Protein AF-A0A2T7QAQ4-F1 (afdb_monomer_lite)

pLDDT: mean 92.0, std 9.0, range [45.88, 98.69]

Foldseek 3Di:
DPLLLLLLCLLVVLLVLVVVLVVVVVVCVVVPDDPDDPPDPPDDDPVVVVVCCLRHVVSNVLSVCSVPDLDLVSLVVQLVSLVVVLVVLVVVLVVCVVPPVVPVVNNVSSVVSNVSSVSSNVSSVCSSVVPDDPD

Radius of gyration: 16.92 Å; chains: 1; bounding box: 52×21×43 Å

Sequence (135 aa):
MQSQLRVAILWFLLVFCYLIHGYYHLAELFFGVDIKVPDAKGAVPVSAHLFSVFIEILPLALGLLSLYKTAKWLQWVSFIFAILLGLLNLVHLGGTIAQEAGEIRQLVLLTFILVVNILLIKETNRQRKGIAVAG

Secondary structure (DSSP, 8-state):
-HHHHHHHHHHHHHHHHHHHHHHHHHHHGGGT---PPTT--S---HHHHHHHIIIIIHHHHHHHHHHH---HHHHHHHHHHHHHHHHHHHHHHHHHHHH-TT-HHHHHHHHHHHHHHHHHHHHHHHHHHTPPPP-

Structure (mmCIF, N/CA/C/O backbone):
data_AF-A0A2T7QAQ4-F1
#
_entry.id   AF-A0A2T7QAQ4-F1
#
loop_
_atom_site.group_PDB
_atom_site.id
_atom_site.type_symbol
_atom_site.label_atom_id
_atom_site.label_alt_id
_atom_site.label_comp_id
_atom_site.label_asym_id
_atom_site.label_entity_id
_atom_site.label_seq_id
_atom_site.pdbx_PDB_ins_code
_atom_site.Cartn_x
_atom_site.Cartn_y
_atom_site.Cartn_z
_atom_site.occupancy
_atom_site.B_iso_or_equiv
_atom_site.auth_seq_id
_atom_site.auth_comp_id
_atom_site.auth_asym_id
_atom_site.auth_atom_id
_atom_site.pdbx_PDB_model_num
ATOM 1 N N . MET A 1 1 ? -14.783 -10.033 16.282 1.00 50.25 1 MET A N 1
ATOM 2 C CA . MET A 1 1 ? -13.601 -10.799 15.819 1.00 50.25 1 MET A CA 1
ATOM 3 C C . MET A 1 1 ? -13.324 -10.676 14.312 1.00 50.25 1 MET A C 1
ATOM 5 O O . MET A 1 1 ? -12.169 -10.571 13.941 1.00 50.25 1 MET A O 1
ATOM 9 N N . GLN A 1 2 ? -14.337 -10.594 13.437 1.00 73.19 2 GLN A N 1
ATOM 10 C CA . GLN A 1 2 ? -14.155 -10.580 11.968 1.00 73.19 2 GLN A CA 1
ATOM 11 C C . GLN A 1 2 ? -13.412 -9.356 11.383 1.00 73.19 2 GLN A C 1
ATOM 13 O O . GLN A 1 2 ? -12.672 -9.495 10.418 1.00 73.19 2 GLN A O 1
ATOM 18 N N . SER A 1 3 ? -13.605 -8.148 11.922 1.00 81.69 3 SER A N 1
ATOM 19 C CA . SER A 1 3 ? -13.124 -6.927 11.249 1.00 81.69 3 SER A CA 1
ATOM 20 C C . SER A 1 3 ? -11.614 -6.678 11.391 1.00 81.69 3 SER A C 1
ATOM 22 O O . SER A 1 3 ? -10.975 -6.294 10.417 1.00 81.69 3 SER A O 1
ATOM 24 N N . GLN A 1 4 ? -11.029 -6.912 12.572 1.00 90.19 4 GLN A N 1
ATOM 25 C CA . GLN A 1 4 ? -9.586 -6.733 12.822 1.00 90.19 4 GLN A CA 1
ATOM 26 C C . GLN A 1 4 ? -8.754 -7.656 11.937 1.00 90.19 4 GLN A C 1
ATOM 28 O O . GLN A 1 4 ? -7.860 -7.199 11.236 1.00 90.19 4 GLN A O 1
ATOM 33 N N . LEU A 1 5 ? -9.132 -8.936 11.900 1.00 93.62 5 LEU A N 1
ATOM 34 C CA . LEU A 1 5 ? -8.486 -9.929 11.054 1.00 93.62 5 LEU A CA 1
ATOM 35 C C . LEU A 1 5 ? -8.568 -9.552 9.568 1.00 93.62 5 LEU A C 1
ATOM 37 O O . LEU A 1 5 ? -7.575 -9.676 8.863 1.00 93.62 5 LEU A O 1
ATOM 41 N N . ARG A 1 6 ? -9.710 -9.031 9.093 1.00 94.38 6 ARG A N 1
ATOM 42 C CA . ARG A 1 6 ? -9.838 -8.536 7.709 1.00 94.38 6 ARG A CA 1
ATOM 43 C C . ARG A 1 6 ? -8.870 -7.391 7.417 1.00 94.38 6 ARG A C 1
ATOM 45 O O . ARG A 1 6 ? -8.215 -7.427 6.385 1.00 94.38 6 ARG A O 1
ATOM 52 N N . VAL A 1 7 ? -8.748 -6.406 8.313 1.00 95.88 7 VAL A N 1
ATOM 53 C CA . VAL A 1 7 ? -7.775 -5.307 8.150 1.00 95.88 7 VAL A CA 1
ATOM 54 C C . VAL A 1 7 ? -6.345 -5.831 8.140 1.00 95.88 7 VAL A C 1
ATOM 56 O O . VAL A 1 7 ? -5.584 -5.458 7.255 1.00 95.88 7 VAL A O 1
ATOM 59 N N . ALA A 1 8 ? -6.000 -6.730 9.062 1.00 96.88 8 ALA A N 1
ATOM 60 C CA . ALA A 1 8 ? -4.678 -7.343 9.112 1.00 96.88 8 ALA A CA 1
ATOM 61 C C . ALA A 1 8 ? -4.342 -8.089 7.815 1.00 96.88 8 ALA A C 1
ATOM 63 O O . ALA A 1 8 ? -3.299 -7.842 7.219 1.00 96.88 8 ALA A O 1
ATOM 64 N N . ILE A 1 9 ? -5.254 -8.945 7.338 1.00 97.69 9 ILE A N 1
ATOM 65 C CA . ILE A 1 9 ? -5.084 -9.701 6.090 1.00 97.69 9 ILE A CA 1
ATOM 66 C C . ILE A 1 9 ? -4.908 -8.755 4.906 1.00 97.69 9 ILE A C 1
ATOM 68 O O . ILE A 1 9 ? -4.019 -8.975 4.094 1.00 97.69 9 ILE A O 1
ATOM 72 N N . LEU A 1 10 ? -5.719 -7.701 4.802 1.00 98.19 10 LEU A N 1
ATOM 73 C CA . LEU A 1 10 ? -5.619 -6.743 3.700 1.00 98.19 10 LEU A CA 1
ATOM 74 C C . LEU A 1 10 ? -4.293 -5.967 3.736 1.00 98.19 10 LEU A C 1
ATOM 76 O O . LEU A 1 10 ? -3.683 -5.771 2.687 1.00 98.19 10 LEU A O 1
ATOM 80 N N . TRP A 1 11 ? -3.808 -5.586 4.922 1.00 98.31 11 TRP A N 1
ATOM 81 C CA . TRP A 1 11 ? -2.482 -4.984 5.081 1.00 98.31 11 TRP A CA 1
ATOM 82 C C . TRP A 1 11 ? -1.358 -5.930 4.652 1.00 98.31 11 TRP A C 1
ATOM 84 O O . TRP A 1 11 ? -0.495 -5.543 3.867 1.00 98.31 11 TRP A O 1
ATOM 94 N N . PHE A 1 12 ? -1.381 -7.176 5.126 1.00 98.38 12 PHE A N 1
ATOM 95 C CA . PHE A 1 12 ? -0.370 -8.173 4.770 1.00 98.38 12 PHE A CA 1
ATOM 96 C C . PHE A 1 12 ? -0.418 -8.545 3.290 1.00 98.38 12 PHE A C 1
ATOM 98 O O . PHE A 1 12 ? 0.626 -8.714 2.666 1.00 98.38 12 PHE A O 1
ATOM 105 N N . LEU A 1 13 ? -1.616 -8.618 2.711 1.00 98.44 13 LEU A N 1
ATOM 106 C CA . LEU A 1 13 ? -1.799 -8.888 1.293 1.00 98.44 13 LEU A CA 1
ATOM 107 C C . LEU A 1 13 ? -1.225 -7.762 0.427 1.00 98.44 13 LEU A C 1
ATOM 109 O O . LEU A 1 13 ? -0.581 -8.068 -0.572 1.00 98.44 13 LEU A O 1
ATOM 113 N N . LEU A 1 14 ? -1.390 -6.488 0.810 1.00 98.25 14 LEU A N 1
ATOM 114 C CA . LEU A 1 14 ? -0.739 -5.375 0.103 1.00 98.25 14 LEU A CA 1
ATOM 115 C C . LEU A 1 14 ? 0.782 -5.528 0.096 1.00 98.25 14 LEU A C 1
ATOM 117 O O . LEU A 1 14 ? 1.388 -5.464 -0.968 1.00 98.25 14 LEU A O 1
ATOM 121 N N . VAL A 1 15 ? 1.384 -5.792 1.258 1.00 98.12 15 VAL A N 1
ATOM 122 C CA . VAL A 1 15 ? 2.840 -5.972 1.368 1.00 98.12 15 VAL A CA 1
ATOM 123 C C . VAL A 1 15 ? 3.307 -7.148 0.522 1.00 98.12 15 VAL A C 1
ATOM 125 O O . VAL A 1 15 ? 4.275 -7.028 -0.221 1.00 98.12 15 VAL A O 1
ATOM 128 N N . PHE A 1 16 ? 2.594 -8.270 0.577 1.00 98.25 16 PHE A N 1
ATOM 129 C CA . PHE A 1 16 ? 2.904 -9.424 -0.258 1.00 98.25 16 PHE A CA 1
ATOM 130 C C . PHE A 1 16 ? 2.849 -9.084 -1.755 1.00 98.25 16 PHE A C 1
ATOM 132 O O . PHE A 1 16 ? 3.745 -9.464 -2.506 1.00 98.25 16 PHE A O 1
ATOM 139 N N . CYS A 1 17 ? 1.854 -8.308 -2.192 1.00 98.12 17 CYS A N 1
ATOM 140 C CA . CYS A 1 17 ? 1.783 -7.841 -3.574 1.00 98.12 17 CYS A CA 1
ATOM 141 C C . CYS A 1 17 ? 2.939 -6.896 -3.934 1.00 98.12 17 CYS A C 1
ATOM 143 O O . CYS A 1 17 ? 3.453 -6.986 -5.045 1.00 98.12 17 CYS A O 1
ATOM 145 N N . TYR A 1 18 ? 3.388 -6.032 -3.018 1.00 97.06 18 TYR A N 1
ATOM 146 C CA . TYR A 1 18 ? 4.559 -5.175 -3.239 1.00 97.06 18 TYR A CA 1
ATOM 147 C C . TYR A 1 18 ? 5.852 -5.979 -3.396 1.00 97.06 18 TYR A C 1
ATOM 149 O O . TYR A 1 18 ? 6.652 -5.671 -4.276 1.00 97.06 18 TYR A O 1
ATOM 157 N N . LEU A 1 19 ? 6.017 -7.064 -2.635 1.00 96.06 19 LEU A N 1
ATOM 158 C CA . LEU A 1 19 ? 7.141 -7.986 -2.822 1.00 96.06 19 LEU A CA 1
ATOM 159 C C . LEU A 1 19 ? 7.105 -8.655 -4.203 1.00 96.06 19 LEU A C 1
ATOM 161 O O . LEU A 1 19 ? 8.134 -8.733 -4.871 1.00 96.06 19 LEU A O 1
ATOM 165 N N . ILE A 1 20 ? 5.927 -9.094 -4.666 1.00 97.25 20 ILE A N 1
ATOM 166 C CA . ILE A 1 20 ? 5.765 -9.639 -6.026 1.00 97.25 20 ILE A CA 1
ATOM 167 C C . ILE A 1 20 ? 6.065 -8.564 -7.081 1.00 97.25 20 ILE A C 1
ATOM 169 O O . ILE A 1 20 ? 6.725 -8.855 -8.076 1.00 97.25 20 ILE A O 1
ATOM 173 N N . HIS A 1 21 ? 5.617 -7.325 -6.865 1.00 95.44 21 HIS A N 1
ATOM 174 C CA . HIS A 1 21 ? 5.857 -6.222 -7.794 1.00 95.44 21 HIS A CA 1
ATOM 175 C C . HIS A 1 21 ? 7.354 -5.926 -7.938 1.00 95.44 21 HIS A C 1
ATOM 177 O O . HIS A 1 21 ? 7.856 -5.876 -9.058 1.00 95.44 21 HIS A O 1
ATOM 183 N N . GLY A 1 22 ? 8.082 -5.830 -6.820 1.00 92.81 22 GLY A N 1
ATOM 184 C CA . GLY A 1 22 ? 9.539 -5.688 -6.836 1.00 92.81 22 GLY A CA 1
ATOM 185 C C . GLY A 1 22 ? 10.239 -6.884 -7.489 1.00 92.81 22 GLY A C 1
ATOM 186 O O . GLY A 1 22 ? 11.196 -6.709 -8.241 1.00 92.81 22 GLY A O 1
ATOM 187 N N . TYR A 1 23 ? 9.726 -8.100 -7.274 1.00 94.44 23 TYR A N 1
ATOM 188 C CA . TYR A 1 23 ? 10.239 -9.299 -7.935 1.00 94.44 23 TYR A CA 1
ATOM 189 C C . TYR A 1 23 ? 10.086 -9.254 -9.463 1.00 94.44 23 TYR A C 1
ATOM 191 O O . TYR A 1 23 ? 10.984 -9.725 -10.154 1.00 94.44 23 TYR A O 1
ATOM 199 N N . TYR A 1 24 ? 9.008 -8.686 -10.013 1.00 92.94 24 TYR A N 1
ATOM 200 C CA . TYR A 1 24 ? 8.848 -8.583 -11.470 1.00 92.94 24 TYR A CA 1
ATOM 201 C C . TYR A 1 24 ? 9.962 -7.759 -12.117 1.00 92.94 24 TYR A C 1
ATOM 203 O O . TYR A 1 24 ? 10.573 -8.247 -13.065 1.00 92.94 24 TYR A O 1
ATOM 211 N N . HIS A 1 25 ? 10.306 -6.605 -11.545 1.00 88.19 25 HIS A N 1
ATOM 212 C CA . HIS A 1 25 ? 11.443 -5.812 -12.018 1.00 88.19 25 HIS A CA 1
ATOM 213 C C . HIS A 1 25 ? 12.784 -6.516 -11.787 1.00 88.19 25 HIS A C 1
ATOM 215 O O . HIS A 1 25 ? 13.672 -6.465 -12.631 1.00 88.19 25 HIS A O 1
ATOM 221 N N . LEU A 1 26 ? 12.944 -7.234 -10.669 1.00 90.94 26 LEU A N 1
ATOM 222 C CA . LEU A 1 26 ? 14.159 -8.020 -10.442 1.00 90.94 26 LEU A CA 1
ATOM 223 C C . LEU A 1 26 ? 14.307 -9.144 -11.479 1.00 90.94 26 LEU A C 1
ATOM 225 O O . LEU A 1 26 ? 15.418 -9.460 -11.895 1.00 90.94 26 LEU A O 1
ATOM 229 N N . ALA A 1 27 ? 13.199 -9.750 -11.909 1.00 89.81 27 ALA A N 1
ATOM 230 C CA . ALA A 1 27 ? 13.211 -10.836 -12.876 1.00 89.81 27 ALA A CA 1
ATOM 231 C C . ALA A 1 27 ? 13.685 -10.385 -14.269 1.00 89.81 27 ALA A C 1
ATOM 233 O O . ALA A 1 27 ? 14.258 -11.188 -15.002 1.00 89.81 27 ALA A O 1
ATOM 234 N N . GLU A 1 28 ? 13.496 -9.113 -14.623 1.00 89.38 28 GLU A N 1
ATOM 235 C CA . GLU A 1 28 ? 13.961 -8.528 -15.887 1.00 89.38 28 GLU A CA 1
ATOM 236 C C . GLU A 1 28 ? 15.496 -8.555 -16.022 1.00 89.38 28 GLU A C 1
ATOM 238 O O . GLU A 1 28 ? 16.010 -8.667 -17.138 1.00 89.38 28 GLU A O 1
ATOM 243 N N . LEU A 1 29 ? 16.238 -8.591 -14.903 1.00 90.19 29 LEU A N 1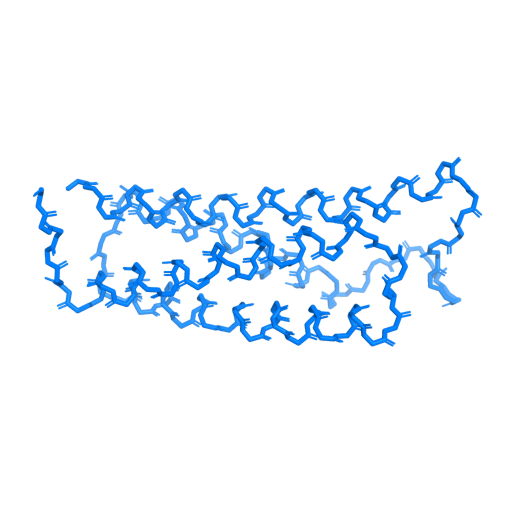
ATOM 244 C CA . LEU A 1 29 ? 17.697 -8.780 -14.902 1.00 90.19 29 LEU A CA 1
ATOM 245 C C . LEU A 1 29 ? 18.124 -10.071 -15.611 1.00 90.19 29 LEU A C 1
ATOM 247 O O . LEU A 1 29 ? 19.144 -10.096 -16.298 1.00 90.19 29 LEU A O 1
ATOM 251 N N . PHE A 1 30 ? 17.342 -11.149 -15.479 1.00 90.81 30 PHE A N 1
ATOM 252 C CA . PHE A 1 30 ? 17.639 -12.429 -16.134 1.00 90.81 30 PHE A CA 1
ATOM 253 C C . PHE A 1 30 ? 17.433 -12.384 -17.653 1.00 90.81 30 PHE A C 1
ATOM 255 O O . PHE A 1 30 ? 17.863 -13.297 -18.355 1.00 90.81 30 PHE A O 1
ATOM 262 N N . PHE A 1 31 ? 16.805 -11.322 -18.158 1.00 90.06 31 PHE A N 1
ATOM 263 C CA . PHE A 1 31 ? 16.582 -11.073 -19.579 1.00 90.06 31 PHE A CA 1
ATOM 264 C C . PHE A 1 31 ? 17.450 -9.923 -20.114 1.00 90.06 31 PHE A C 1
ATOM 266 O O . PHE A 1 31 ? 17.248 -9.477 -21.240 1.00 90.06 31 PHE A O 1
ATOM 273 N N . GLY A 1 32 ? 18.448 -9.477 -19.340 1.00 87.94 32 GLY A N 1
ATOM 274 C CA . GLY A 1 32 ? 19.460 -8.517 -19.784 1.00 87.94 32 GLY A CA 1
ATOM 275 C C . GLY A 1 32 ? 19.076 -7.044 -19.638 1.00 87.94 32 GLY A C 1
ATOM 276 O O . GLY A 1 32 ? 19.765 -6.195 -20.201 1.00 87.94 32 GLY A O 1
ATOM 277 N N . VAL A 1 33 ? 18.009 -6.723 -18.897 1.00 87.69 33 VAL A N 1
ATOM 278 C CA . VAL A 1 33 ? 17.650 -5.332 -18.579 1.00 87.69 33 VAL A CA 1
ATOM 279 C C . VAL A 1 33 ? 18.638 -4.763 -17.558 1.00 87.69 33 VAL A C 1
ATOM 281 O O . VAL A 1 33 ? 18.857 -5.360 -16.505 1.00 87.69 33 VAL A O 1
ATOM 284 N N . ASP A 1 34 ? 19.225 -3.601 -17.857 1.00 85.44 34 ASP A N 1
ATOM 285 C CA . ASP A 1 34 ? 20.020 -2.839 -16.890 1.00 85.44 34 ASP A CA 1
ATOM 286 C C . ASP A 1 34 ? 19.103 -1.920 -16.073 1.00 85.44 34 ASP A C 1
ATOM 288 O O . ASP A 1 34 ? 18.440 -1.037 -16.613 1.00 85.44 34 ASP A O 1
ATOM 292 N N . ILE A 1 35 ? 19.070 -2.141 -14.759 1.00 81.75 35 ILE A N 1
ATOM 293 C CA . ILE A 1 35 ? 18.227 -1.402 -13.806 1.00 81.75 35 ILE A CA 1
ATOM 294 C C . ILE A 1 35 ? 19.018 -0.349 -13.017 1.00 81.75 35 ILE A C 1
ATOM 296 O O . ILE A 1 35 ? 18.497 0.259 -12.077 1.00 81.75 35 ILE A O 1
ATOM 300 N N . LYS A 1 36 ? 20.305 -0.150 -13.335 1.00 85.44 36 LYS A N 1
ATOM 301 C CA . LYS A 1 36 ? 21.148 0.819 -12.638 1.00 85.44 36 LYS A CA 1
ATOM 302 C C . LYS A 1 36 ? 20.735 2.245 -13.012 1.00 85.44 36 LYS A C 1
ATOM 304 O O . LYS A 1 36 ? 20.743 2.635 -14.175 1.00 85.44 36 LYS A O 1
ATOM 309 N N . VAL A 1 37 ? 20.474 3.071 -11.997 1.00 83.44 37 VAL A N 1
ATOM 310 C CA . VAL A 1 37 ? 20.294 4.518 -12.192 1.00 83.44 37 VAL A CA 1
ATOM 311 C C . VAL A 1 37 ? 21.581 5.119 -12.782 1.00 83.44 37 VAL A C 1
ATOM 313 O O . VAL A 1 37 ? 22.671 4.794 -12.285 1.00 83.44 37 VAL A O 1
ATOM 316 N N . PRO A 1 38 ? 21.491 6.013 -13.789 1.00 84.19 38 PRO A N 1
ATOM 317 C CA . PRO A 1 38 ? 22.655 6.722 -14.311 1.00 84.19 38 PRO A CA 1
ATOM 318 C C . PRO A 1 38 ? 23.506 7.314 -13.178 1.00 84.19 38 PRO A C 1
ATOM 320 O O . PRO A 1 38 ? 22.981 7.829 -12.193 1.00 84.19 38 PRO A O 1
ATOM 323 N N . ASP A 1 39 ? 24.828 7.173 -13.285 1.00 84.81 39 ASP A N 1
ATOM 324 C CA . ASP A 1 39 ? 25.810 7.684 -12.315 1.00 84.81 39 ASP A CA 1
ATOM 325 C C . ASP A 1 39 ? 25.727 7.122 -10.880 1.00 84.81 39 ASP A C 1
ATOM 327 O O . ASP A 1 39 ? 26.367 7.650 -9.963 1.00 84.81 39 ASP A O 1
ATOM 331 N N . ALA A 1 40 ? 24.999 6.021 -10.650 1.00 85.75 40 ALA A N 1
ATOM 332 C CA . ALA A 1 40 ? 24.919 5.423 -9.319 1.00 85.75 40 ALA A CA 1
ATOM 333 C C . ALA A 1 40 ? 26.308 5.004 -8.787 1.00 85.75 40 ALA A C 1
ATOM 335 O O . ALA A 1 40 ? 27.014 4.190 -9.394 1.00 85.75 40 ALA A O 1
ATOM 336 N N . LYS A 1 41 ? 26.665 5.537 -7.606 1.00 86.56 41 LYS A N 1
ATOM 337 C CA . LYS A 1 41 ? 27.949 5.329 -6.900 1.00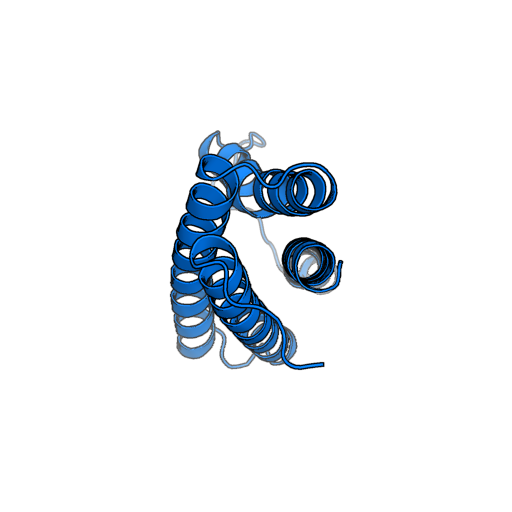 86.56 41 LYS A CA 1
ATOM 338 C C . LYS A 1 41 ? 27.940 4.153 -5.910 1.00 86.56 41 LYS A C 1
ATOM 340 O O . LYS A 1 41 ? 28.832 4.050 -5.077 1.00 86.56 41 LYS A O 1
ATOM 345 N N . GLY A 1 42 ? 26.916 3.298 -5.959 1.00 85.12 42 GLY A N 1
ATOM 346 C CA . GLY A 1 42 ? 26.768 2.147 -5.057 1.00 85.12 42 GLY A CA 1
ATOM 347 C C . GLY A 1 42 ? 26.186 2.462 -3.671 1.00 85.12 42 GLY A C 1
ATOM 348 O O . GLY A 1 42 ? 26.152 1.577 -2.823 1.00 85.12 42 GLY A O 1
ATOM 349 N N . ALA A 1 43 ? 25.708 3.688 -3.431 1.00 89.50 43 ALA A N 1
ATOM 350 C CA . ALA A 1 43 ? 25.010 4.063 -2.201 1.00 89.50 43 ALA A CA 1
ATOM 351 C C . ALA A 1 43 ? 23.505 4.217 -2.455 1.00 89.50 43 ALA A C 1
ATOM 353 O O . ALA A 1 43 ? 23.099 4.892 -3.403 1.00 89.50 43 ALA A O 1
ATOM 354 N N . VAL A 1 44 ? 22.683 3.616 -1.593 1.00 89.00 44 VAL A N 1
ATOM 355 C CA . VAL A 1 44 ? 21.225 3.774 -1.634 1.00 89.00 44 VAL A CA 1
ATOM 356 C C . VAL A 1 44 ? 20.865 5.136 -1.027 1.00 89.00 44 VAL A C 1
ATOM 358 O O . VAL A 1 44 ? 21.301 5.443 0.085 1.00 89.00 44 VAL A O 1
ATOM 361 N N . PRO A 1 45 ? 20.105 5.994 -1.730 1.00 90.88 45 PRO A N 1
ATOM 362 C CA . PRO A 1 45 ? 19.729 7.293 -1.193 1.00 90.88 45 PRO A CA 1
ATOM 363 C C . PRO A 1 45 ? 18.750 7.139 -0.023 1.00 90.88 45 PRO A C 1
ATOM 365 O O . PRO A 1 45 ? 17.909 6.239 -0.001 1.00 90.88 45 PRO A O 1
ATOM 368 N N . VAL A 1 46 ? 18.798 8.075 0.930 1.00 93.69 46 VAL A N 1
ATOM 369 C CA . VAL A 1 46 ? 17.900 8.094 2.103 1.00 93.69 46 VAL A CA 1
ATOM 370 C C . VAL A 1 46 ? 16.423 8.048 1.697 1.00 93.69 46 VAL A C 1
ATOM 372 O O . VAL A 1 46 ? 15.622 7.398 2.363 1.00 93.69 46 VAL A O 1
ATOM 375 N N . SER A 1 47 ? 16.059 8.679 0.578 1.00 92.75 47 SER A N 1
ATOM 376 C CA . SER A 1 47 ? 14.695 8.645 0.040 1.00 92.75 47 SER A CA 1
ATOM 377 C C . SER A 1 47 ? 14.206 7.227 -0.260 1.00 92.75 47 SER A C 1
ATOM 379 O O . SER A 1 47 ? 13.063 6.915 0.061 1.00 92.75 47 SER A O 1
ATOM 381 N N . ALA A 1 48 ? 15.058 6.354 -0.806 1.00 91.25 48 ALA A N 1
ATOM 382 C CA . ALA A 1 48 ? 14.702 4.966 -1.092 1.00 91.25 48 ALA A CA 1
ATOM 383 C C . ALA A 1 48 ? 14.488 4.166 0.203 1.00 91.25 48 ALA A C 1
ATOM 385 O O . ALA A 1 48 ? 13.511 3.431 0.314 1.00 91.25 48 ALA A O 1
ATOM 386 N N . HIS A 1 49 ? 15.328 4.380 1.222 1.00 94.12 49 HIS A N 1
ATOM 387 C CA . HIS A 1 49 ? 15.130 3.763 2.538 1.00 94.12 49 HIS A CA 1
ATOM 388 C C . HIS A 1 49 ? 13.804 4.180 3.181 1.00 94.12 49 HIS A C 1
ATOM 390 O O . HIS A 1 49 ? 13.056 3.334 3.670 1.00 94.12 49 HIS A O 1
ATOM 396 N N . LEU A 1 50 ? 13.494 5.479 3.165 1.00 96.00 50 LEU A N 1
ATOM 397 C CA . LEU A 1 50 ? 12.233 5.988 3.704 1.00 96.00 50 LEU A CA 1
ATOM 398 C C . LEU A 1 50 ? 11.037 5.435 2.928 1.00 96.00 50 LEU A C 1
ATOM 400 O O . LEU A 1 50 ? 10.040 5.056 3.539 1.00 96.00 50 LEU A O 1
ATOM 404 N N . PHE A 1 51 ? 11.149 5.333 1.604 1.00 93.12 51 PHE A N 1
ATOM 405 C CA . PHE A 1 51 ? 10.109 4.744 0.772 1.00 93.12 51 PHE A CA 1
ATOM 406 C C . PHE A 1 51 ? 9.814 3.292 1.179 1.00 93.12 51 PHE A C 1
ATOM 408 O O . PHE A 1 51 ? 8.661 2.985 1.473 1.00 93.12 51 PHE A O 1
ATOM 415 N N . SER A 1 52 ? 10.826 2.429 1.336 1.00 92.94 52 SER A N 1
ATOM 416 C CA . SER A 1 52 ? 10.616 1.053 1.821 1.00 92.94 52 SER A CA 1
ATOM 417 C C . SER A 1 52 ? 9.970 1.010 3.209 1.00 92.94 52 SER A C 1
ATOM 419 O O . SER A 1 52 ? 9.067 0.213 3.457 1.00 92.94 52 SER A O 1
ATOM 421 N N . VAL A 1 53 ? 10.360 1.907 4.121 1.00 96.38 53 VAL A N 1
ATOM 422 C CA . VAL A 1 53 ? 9.732 1.986 5.451 1.00 96.38 53 VAL A CA 1
ATOM 423 C C . VAL A 1 53 ? 8.234 2.285 5.341 1.00 96.38 53 VAL A C 1
ATOM 425 O O . VAL A 1 53 ? 7.431 1.628 6.005 1.00 96.38 53 VAL A O 1
ATOM 428 N N . PHE A 1 54 ? 7.839 3.250 4.509 1.00 96.12 54 PHE A N 1
ATOM 429 C CA . PHE A 1 54 ? 6.434 3.634 4.369 1.00 96.12 54 PHE A CA 1
ATOM 430 C C . PHE A 1 54 ? 5.608 2.630 3.562 1.00 96.12 54 PHE A C 1
ATOM 432 O O . PHE A 1 54 ? 4.437 2.437 3.878 1.00 96.12 54 PHE A O 1
ATOM 439 N N . ILE A 1 55 ? 6.179 1.987 2.547 1.00 95.00 55 ILE A N 1
ATOM 440 C CA . ILE A 1 55 ? 5.433 1.086 1.657 1.00 95.00 55 ILE A CA 1
ATOM 441 C C . ILE A 1 55 ? 5.397 -0.355 2.174 1.00 95.00 55 ILE A C 1
ATOM 443 O O . ILE A 1 55 ? 4.418 -1.062 1.945 1.00 95.00 55 ILE A O 1
ATOM 447 N N . GLU A 1 56 ? 6.412 -0.793 2.916 1.00 93.62 56 GLU A N 1
ATOM 448 C CA . GLU A 1 56 ? 6.526 -2.188 3.354 1.00 93.62 56 GLU A CA 1
ATOM 449 C C . GLU A 1 56 ? 6.366 -2.308 4.872 1.00 93.62 56 GLU A C 1
ATOM 451 O O . GLU A 1 56 ? 5.431 -2.943 5.368 1.00 93.62 56 GLU A O 1
ATOM 456 N N . ILE A 1 57 ? 7.249 -1.657 5.632 1.00 96.12 57 ILE A N 1
ATOM 457 C CA . ILE A 1 57 ? 7.353 -1.871 7.083 1.00 96.12 57 ILE A CA 1
ATOM 458 C C . ILE A 1 57 ? 6.138 -1.302 7.820 1.00 96.12 57 ILE A C 1
ATOM 460 O O . ILE A 1 57 ? 5.586 -1.956 8.708 1.00 96.12 57 ILE A O 1
ATOM 464 N N . LEU A 1 58 ? 5.693 -0.095 7.469 1.00 97.19 58 LEU A N 1
ATOM 465 C CA . LEU A 1 58 ? 4.559 0.537 8.137 1.00 97.19 58 LEU A CA 1
ATOM 466 C C . LEU A 1 58 ? 3.239 -0.225 7.891 1.00 97.19 58 LEU A C 1
ATOM 468 O O . LEU A 1 58 ? 2.544 -0.498 8.870 1.00 97.19 58 LEU A O 1
ATOM 472 N N . PRO A 1 59 ? 2.896 -0.658 6.663 1.00 97.81 59 PRO A N 1
ATOM 473 C CA . PRO A 1 59 ? 1.783 -1.575 6.413 1.00 97.81 59 PRO A CA 1
ATOM 474 C C . PRO A 1 59 ? 1.850 -2.876 7.213 1.00 97.81 59 PRO A C 1
ATOM 476 O O . PRO A 1 59 ? 0.842 -3.265 7.805 1.00 97.81 59 PRO A O 1
ATOM 479 N N . LEU A 1 60 ? 3.025 -3.514 7.313 1.00 97.56 60 LEU A N 1
ATOM 480 C CA . LEU A 1 60 ? 3.208 -4.690 8.175 1.00 97.56 60 LEU A CA 1
ATOM 481 C C . LEU A 1 60 ? 2.900 -4.364 9.640 1.00 97.56 60 LEU A C 1
ATOM 483 O O . LEU A 1 60 ? 2.157 -5.095 10.298 1.00 97.56 60 LEU A O 1
ATOM 487 N N . ALA A 1 61 ? 3.427 -3.249 10.148 1.00 97.31 61 ALA A N 1
ATOM 488 C CA . ALA A 1 61 ? 3.194 -2.815 11.519 1.00 97.31 61 ALA A CA 1
ATOM 489 C C . ALA A 1 61 ? 1.710 -2.512 11.778 1.00 97.31 61 ALA A C 1
ATOM 491 O O . ALA A 1 61 ? 1.176 -2.923 12.806 1.00 97.31 61 ALA A O 1
ATOM 492 N N . LEU A 1 62 ? 1.019 -1.845 10.849 1.00 96.81 62 LEU A N 1
ATOM 493 C CA . LEU A 1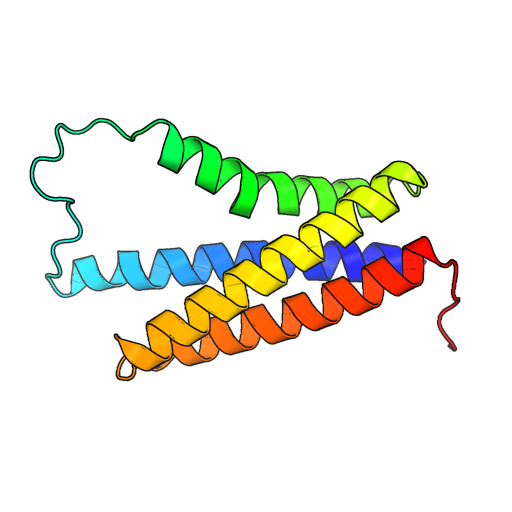 62 ? -0.415 -1.561 10.954 1.00 96.81 62 LEU A CA 1
ATOM 494 C C . LEU A 1 62 ? -1.251 -2.843 10.915 1.00 96.81 62 LEU A C 1
ATOM 496 O O . LEU A 1 62 ? -2.164 -2.995 11.729 1.00 96.81 62 LEU A O 1
ATOM 500 N N . GLY A 1 63 ? -0.908 -3.783 10.031 1.00 96.19 63 GLY A N 1
ATOM 501 C CA . GLY A 1 63 ? -1.532 -5.101 9.973 1.00 96.19 63 GLY A CA 1
ATOM 502 C C . GLY A 1 63 ? -1.384 -5.854 11.292 1.00 96.19 63 GLY A C 1
ATOM 503 O O . GLY A 1 63 ? -2.384 -6.263 11.883 1.00 96.19 63 GLY A O 1
ATOM 504 N N . LEU A 1 64 ? -0.161 -5.941 11.819 1.00 96.06 64 LEU A N 1
ATOM 505 C CA . LEU A 1 64 ? 0.119 -6.604 13.091 1.00 96.06 64 LEU A CA 1
ATOM 506 C C . LEU A 1 64 ? -0.593 -5.914 14.259 1.00 96.06 64 LEU A C 1
ATOM 508 O O . LEU A 1 64 ? -1.309 -6.562 15.018 1.00 96.06 64 LEU A O 1
ATOM 512 N N . LEU A 1 65 ? -0.457 -4.593 14.394 1.00 94.81 65 LEU A N 1
ATOM 513 C CA . LEU A 1 65 ? -1.080 -3.835 15.479 1.00 94.81 65 LEU A CA 1
ATOM 514 C C . LEU A 1 65 ? -2.607 -3.946 15.455 1.00 94.81 65 LEU A C 1
ATOM 516 O O . LEU A 1 65 ? -3.216 -3.972 16.525 1.00 94.81 65 LEU A O 1
ATOM 520 N N . SER A 1 66 ? -3.221 -4.066 14.273 1.00 92.62 66 SER A N 1
ATOM 521 C CA . SER A 1 66 ? -4.671 -4.240 14.146 1.00 92.62 66 SER A CA 1
ATOM 522 C C . SER A 1 66 ? -5.195 -5.546 14.761 1.00 92.62 66 SER A C 1
ATOM 524 O O . SER A 1 66 ? -6.362 -5.591 15.148 1.00 92.62 66 SER A O 1
ATOM 526 N N . LEU A 1 67 ? -4.344 -6.571 14.917 1.00 9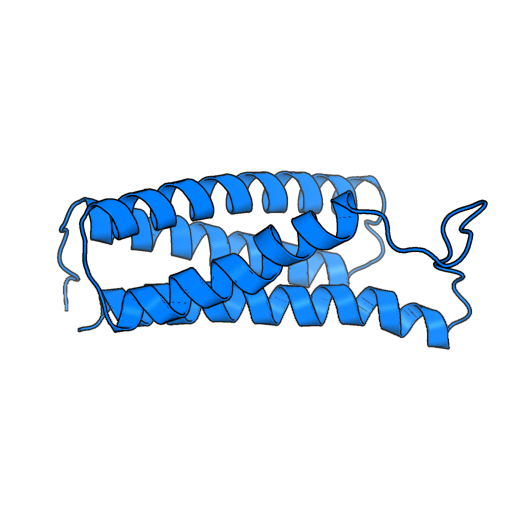2.38 67 LEU A N 1
ATOM 527 C CA . LEU A 1 67 ? -4.686 -7.833 15.589 1.00 92.38 67 LEU A CA 1
ATOM 528 C C . LEU A 1 67 ? -4.703 -7.715 17.118 1.00 92.38 67 LEU A C 1
ATOM 530 O O . LEU A 1 67 ? -5.419 -8.462 17.779 1.00 92.38 67 LEU A O 1
ATOM 534 N N . TYR A 1 68 ? -3.918 -6.796 17.685 1.00 87.88 68 TYR A N 1
ATOM 535 C CA . TYR A 1 68 ? -3.705 -6.709 19.135 1.00 87.88 68 TYR A CA 1
ATOM 536 C C . TYR A 1 68 ? -4.345 -5.481 19.781 1.00 87.88 68 TYR A C 1
ATOM 538 O O . TYR A 1 68 ? -4.612 -5.485 20.982 1.00 87.88 68 TYR A O 1
ATOM 546 N N . LYS A 1 69 ? -4.559 -4.397 19.027 1.00 81.19 69 LYS A N 1
ATOM 547 C CA . LYS A 1 69 ? -5.020 -3.115 19.571 1.00 81.19 69 LYS A CA 1
ATOM 548 C C . LYS A 1 69 ? -6.137 -2.523 18.721 1.00 81.19 69 LYS A C 1
ATOM 550 O O . LYS A 1 69 ? -6.018 -2.376 17.512 1.00 81.19 69 LYS A O 1
ATOM 555 N N . THR A 1 70 ? -7.194 -2.057 19.383 1.00 78.12 70 THR A N 1
ATOM 556 C CA . THR A 1 70 ? -8.289 -1.281 18.768 1.00 78.12 70 THR A CA 1
ATOM 557 C C . THR A 1 70 ? -8.349 0.148 19.286 1.00 78.12 70 THR A C 1
ATOM 559 O O . THR A 1 70 ? -9.427 0.702 19.506 1.00 78.12 70 THR A O 1
ATOM 562 N N . ALA A 1 71 ? -7.189 0.758 19.525 1.00 88.00 71 ALA A N 1
ATOM 563 C CA . ALA A 1 71 ? -7.140 2.146 19.956 1.00 88.00 71 ALA A CA 1
ATOM 564 C C . ALA A 1 71 ? -7.697 3.065 18.855 1.00 88.00 71 ALA A C 1
ATOM 566 O O . ALA A 1 71 ? -7.383 2.897 17.675 1.00 88.00 71 ALA A O 1
ATOM 567 N N . LYS A 1 72 ? -8.507 4.061 19.233 1.00 89.69 72 LYS A N 1
ATOM 568 C CA . LYS A 1 72 ? -9.137 4.988 18.276 1.00 89.69 72 LYS A CA 1
ATOM 569 C C . LYS A 1 72 ? -8.119 5.713 17.395 1.00 89.69 72 LYS A C 1
ATOM 571 O O . LYS A 1 72 ? -8.355 5.856 16.199 1.00 89.69 72 LYS A O 1
ATOM 576 N N . TRP A 1 73 ? -6.978 6.117 17.957 1.00 91.81 73 TRP A N 1
ATOM 577 C CA . TRP A 1 73 ? -5.907 6.758 17.190 1.00 91.81 73 TRP A CA 1
ATOM 578 C C . TRP A 1 73 ? -5.331 5.819 16.116 1.00 91.81 73 TRP A C 1
ATOM 580 O O . TRP A 1 73 ? -5.134 6.246 14.985 1.00 91.81 73 TRP A O 1
ATOM 590 N N . LEU A 1 74 ? -5.156 4.527 16.422 1.00 92.50 74 LEU A N 1
ATOM 591 C CA . LEU A 1 74 ? -4.646 3.530 15.476 1.00 92.50 74 LEU A CA 1
ATOM 592 C C . LEU A 1 74 ? -5.628 3.293 14.320 1.00 92.50 74 LEU A C 1
ATOM 594 O O . LEU A 1 74 ? -5.210 3.171 13.173 1.00 92.50 74 LEU A O 1
ATOM 598 N N . GLN A 1 75 ? -6.936 3.287 14.600 1.00 94.00 75 GLN A N 1
ATOM 599 C CA . GLN A 1 75 ? -7.971 3.184 13.562 1.00 94.00 75 GLN A CA 1
ATOM 600 C C . GLN A 1 75 ? -7.923 4.372 12.592 1.00 94.00 75 GLN A C 1
ATOM 602 O O . GLN A 1 75 ? -8.059 4.189 11.383 1.00 94.00 75 GLN A O 1
ATOM 607 N N . TRP A 1 76 ? -7.708 5.585 13.109 1.00 96.00 76 TRP A N 1
ATOM 608 C CA . TRP A 1 76 ? -7.552 6.783 12.285 1.00 96.00 76 TRP A CA 1
ATOM 609 C C . TRP A 1 76 ? -6.267 6.765 11.465 1.00 96.00 76 TRP A C 1
ATOM 611 O O . TRP A 1 76 ? -6.335 6.995 10.260 1.00 96.00 76 TRP A O 1
ATOM 621 N N . VAL A 1 77 ? -5.129 6.437 12.085 1.00 96.31 77 VAL A N 1
ATOM 622 C CA . VAL A 1 77 ? -3.844 6.300 11.383 1.00 96.31 77 VAL A CA 1
ATOM 623 C C . VAL A 1 77 ? -3.961 5.271 10.262 1.00 96.31 77 VAL A C 1
ATOM 625 O O . VAL A 1 77 ? -3.637 5.581 9.120 1.00 96.31 77 VAL A O 1
ATOM 628 N N . SER A 1 78 ? -4.506 4.086 10.548 1.00 96.94 78 SER A N 1
ATOM 629 C CA . SER A 1 78 ? -4.696 3.039 9.541 1.00 96.94 78 SER A CA 1
ATOM 630 C C . SER A 1 78 ? -5.608 3.488 8.397 1.00 96.94 78 SER A C 1
ATOM 632 O O . SER A 1 78 ? -5.333 3.161 7.249 1.00 96.94 78 SER A O 1
ATOM 634 N N . PHE A 1 79 ? -6.687 4.218 8.684 1.00 97.75 79 PHE A N 1
ATOM 635 C CA . PHE A 1 79 ? -7.605 4.704 7.652 1.00 97.75 79 PHE A CA 1
ATOM 636 C C . PHE A 1 79 ? -6.968 5.776 6.760 1.00 97.75 79 PHE A C 1
ATOM 638 O O . PHE A 1 79 ? -7.063 5.693 5.538 1.00 97.75 79 PHE A O 1
ATOM 645 N N . ILE A 1 80 ? -6.293 6.760 7.361 1.00 98.25 80 ILE A N 1
ATOM 646 C CA . ILE A 1 80 ? -5.593 7.819 6.622 1.00 98.25 80 ILE A CA 1
ATOM 647 C C . ILE A 1 80 ? -4.499 7.200 5.752 1.00 98.25 80 ILE A C 1
ATOM 649 O O . ILE A 1 80 ? -4.407 7.512 4.567 1.00 98.25 80 ILE A O 1
ATOM 653 N N . PHE A 1 81 ? -3.714 6.279 6.311 1.00 98.38 81 PHE A N 1
ATOM 654 C CA . PHE A 1 81 ? -2.626 5.646 5.578 1.00 98.38 81 PHE A CA 1
ATOM 655 C C . PHE A 1 81 ? -3.128 4.764 4.428 1.00 98.38 81 PHE A C 1
ATOM 657 O O . PHE A 1 81 ? -2.553 4.793 3.343 1.00 98.38 81 PHE A O 1
ATOM 664 N N . ALA A 1 82 ? -4.246 4.054 4.617 1.00 98.44 82 ALA A N 1
ATOM 665 C CA . ALA A 1 82 ? -4.893 3.313 3.537 1.00 98.44 82 ALA A CA 1
ATOM 666 C C . ALA A 1 82 ? -5.306 4.240 2.379 1.00 98.44 82 ALA A C 1
ATOM 668 O O . ALA A 1 82 ? -5.043 3.908 1.229 1.00 98.44 82 ALA A O 1
ATOM 669 N N . ILE A 1 83 ? -5.872 5.422 2.666 1.00 98.62 83 ILE A N 1
ATOM 670 C CA . ILE A 1 83 ? -6.217 6.415 1.631 1.00 98.62 83 ILE A CA 1
ATOM 671 C C . ILE A 1 83 ? -4.971 6.901 0.889 1.00 98.62 83 ILE A C 1
ATOM 673 O O . ILE A 1 83 ? -4.975 6.927 -0.339 1.00 98.62 83 ILE A O 1
ATOM 677 N N . LEU A 1 84 ? -3.913 7.279 1.613 1.00 98.38 84 LEU A N 1
ATOM 678 C CA . LEU A 1 84 ? -2.677 7.775 1.000 1.00 98.38 84 LEU A CA 1
ATOM 679 C C . LEU A 1 84 ? -2.056 6.728 0.067 1.00 98.38 84 LEU A C 1
ATOM 681 O O . LEU A 1 84 ? -1.704 7.051 -1.066 1.00 98.38 84 LEU A O 1
ATOM 685 N N . LEU A 1 85 ? -1.998 5.465 0.501 1.00 98.06 85 LEU A N 1
ATOM 686 C CA . LEU A 1 85 ? -1.552 4.365 -0.353 1.00 98.06 85 LEU A CA 1
ATOM 687 C C . LEU A 1 85 ? -2.499 4.114 -1.528 1.00 98.06 85 LEU A C 1
ATOM 689 O O . LEU A 1 85 ? -2.035 3.802 -2.617 1.00 98.06 85 LEU A O 1
ATOM 693 N N . GLY A 1 86 ? -3.811 4.258 -1.340 1.00 98.56 86 GLY A N 1
ATOM 694 C CA . GLY A 1 86 ? -4.783 4.129 -2.424 1.00 98.56 86 GLY A CA 1
ATOM 695 C C . GLY A 1 86 ? -4.560 5.159 -3.526 1.00 98.56 86 GLY A C 1
ATOM 696 O O . GLY A 1 86 ? -4.560 4.804 -4.702 1.00 98.56 86 GLY A O 1
ATOM 697 N N . LEU A 1 87 ? -4.298 6.414 -3.150 1.00 98.56 87 LEU A N 1
ATOM 698 C CA . LEU A 1 87 ? -3.948 7.478 -4.092 1.00 98.56 87 LEU A CA 1
ATOM 699 C C . LEU A 1 87 ? -2.617 7.193 -4.796 1.00 98.56 87 LEU A C 1
ATOM 701 O O . LEU A 1 87 ? -2.545 7.323 -6.015 1.00 98.56 87 LEU A O 1
ATOM 705 N N . LEU A 1 88 ? -1.593 6.755 -4.056 1.00 97.75 88 LEU A N 1
ATOM 706 C CA . LEU A 1 88 ? -0.301 6.378 -4.634 1.00 97.75 88 LEU A CA 1
ATOM 707 C C . LEU A 1 88 ? -0.447 5.237 -5.651 1.00 97.75 88 LEU A C 1
ATOM 709 O O . LEU A 1 88 ? 0.033 5.356 -6.772 1.00 97.75 88 LEU A O 1
ATOM 713 N N . ASN A 1 89 ? -1.150 4.162 -5.286 1.00 98.19 89 ASN A N 1
ATOM 714 C CA . ASN A 1 89 ? -1.381 3.012 -6.160 1.00 98.19 89 ASN A CA 1
ATOM 715 C C . ASN A 1 89 ? -2.197 3.396 -7.406 1.00 98.19 89 ASN A C 1
ATOM 717 O O . ASN A 1 89 ? -1.936 2.875 -8.487 1.00 98.19 89 ASN A O 1
ATOM 721 N N . LEU A 1 90 ? -3.169 4.308 -7.274 1.00 98.44 90 LEU A N 1
ATOM 722 C CA . LEU A 1 90 ? -3.954 4.810 -8.403 1.00 98.44 90 LEU A CA 1
ATOM 723 C C . LEU A 1 90 ? -3.085 5.603 -9.386 1.00 98.44 90 LEU A C 1
ATOM 725 O O . LEU A 1 90 ? -3.170 5.383 -10.592 1.00 98.44 90 LEU A O 1
ATOM 729 N N . VAL A 1 91 ? -2.248 6.509 -8.872 1.00 98.25 91 VAL A N 1
ATOM 730 C CA . VAL A 1 91 ? -1.307 7.284 -9.693 1.00 98.25 91 VAL A CA 1
ATOM 731 C C . VAL A 1 91 ? -0.299 6.358 -10.371 1.00 98.25 91 VAL A C 1
ATOM 733 O O . VAL A 1 91 ? -0.069 6.501 -11.568 1.00 98.25 91 VAL A O 1
ATOM 736 N N . HIS A 1 92 ? 0.247 5.384 -9.637 1.00 96.31 92 HIS A N 1
ATOM 737 C CA . HIS A 1 92 ? 1.206 4.414 -10.169 1.00 96.31 92 HIS A CA 1
ATOM 738 C C . HIS A 1 92 ? 0.602 3.573 -11.296 1.00 96.31 92 HIS A C 1
ATOM 740 O O . HIS A 1 92 ? 1.147 3.545 -12.392 1.00 96.31 92 HIS A O 1
ATOM 746 N N . LEU A 1 93 ? -0.587 2.996 -11.085 1.00 97.06 93 LEU A N 1
ATOM 747 C CA . LEU A 1 93 ? -1.300 2.256 -12.130 1.00 97.06 93 LEU A CA 1
ATOM 748 C C . LEU A 1 93 ? -1.576 3.129 -13.365 1.00 97.06 93 LEU A C 1
ATOM 750 O O . LEU A 1 93 ? -1.399 2.668 -14.489 1.00 97.06 93 LEU A O 1
ATOM 754 N N . GLY A 1 94 ? -1.989 4.386 -13.171 1.00 97.12 94 GLY A N 1
ATOM 755 C CA . GLY A 1 94 ? -2.187 5.331 -14.273 1.00 97.12 94 GLY A CA 1
ATOM 756 C C . GLY A 1 94 ? -0.901 5.600 -15.061 1.00 97.12 94 GLY A C 1
ATOM 757 O O . GLY A 1 94 ? -0.933 5.632 -16.290 1.00 97.12 94 GLY A O 1
ATOM 758 N N . GLY A 1 95 ? 0.231 5.732 -14.364 1.00 96.69 95 GLY A N 1
ATOM 759 C CA . GLY A 1 95 ? 1.559 5.850 -14.966 1.00 96.69 95 GLY A CA 1
ATOM 760 C C . GLY A 1 95 ? 1.943 4.613 -15.778 1.00 96.69 95 GLY A C 1
ATOM 761 O O . GLY A 1 95 ? 2.272 4.744 -16.955 1.00 96.69 95 GLY A O 1
ATOM 762 N N . THR A 1 96 ? 1.805 3.414 -15.203 1.00 94.75 96 THR A N 1
ATOM 763 C CA . THR A 1 96 ? 2.098 2.144 -15.889 1.00 94.75 96 THR A CA 1
ATOM 764 C C . THR A 1 96 ? 1.207 1.944 -17.114 1.00 94.75 96 THR A C 1
ATOM 766 O O . THR A 1 96 ? 1.693 1.541 -18.164 1.00 94.75 96 THR A O 1
ATOM 769 N N . ILE A 1 97 ? -0.084 2.289 -17.050 1.00 96.06 97 ILE A N 1
ATOM 770 C CA . ILE A 1 97 ? -0.968 2.243 -18.229 1.00 96.06 97 ILE A CA 1
ATOM 771 C C . ILE A 1 97 ? -0.484 3.207 -19.322 1.00 96.06 97 ILE A C 1
ATOM 773 O O . ILE A 1 97 ? -0.562 2.880 -20.503 1.00 96.06 97 ILE A O 1
ATOM 777 N N . ALA A 1 98 ? 0.004 4.392 -18.953 1.00 96.12 98 ALA A N 1
ATOM 778 C CA . ALA A 1 98 ? 0.443 5.397 -19.917 1.00 96.12 98 ALA A CA 1
ATOM 779 C C . ALA A 1 98 ? 1.816 5.092 -20.543 1.00 96.12 98 ALA A C 1
ATOM 781 O O . ALA A 1 98 ? 2.053 5.476 -21.686 1.00 96.12 98 ALA A O 1
ATOM 782 N N . GLN A 1 99 ? 2.719 4.445 -19.802 1.00 92.94 99 GLN A N 1
ATOM 783 C CA . GLN A 1 99 ? 4.135 4.314 -20.171 1.00 92.94 99 GLN A CA 1
ATOM 784 C C . GLN A 1 99 ? 4.565 2.869 -20.458 1.00 92.94 99 GLN A C 1
ATOM 786 O O . GLN A 1 99 ? 5.482 2.648 -21.242 1.00 92.94 99 GLN A O 1
ATOM 791 N N . GLU A 1 100 ? 3.887 1.887 -19.867 1.00 86.88 100 GLU A N 1
ATOM 792 C CA . GLU A 1 100 ? 4.309 0.481 -19.813 1.00 86.88 100 GLU A CA 1
ATOM 793 C C . GLU A 1 100 ? 3.133 -0.470 -20.111 1.00 86.88 100 GLU A C 1
ATOM 795 O O . GLU A 1 100 ? 3.042 -1.577 -19.585 1.00 86.88 100 GLU A O 1
ATOM 800 N N . ALA A 1 101 ? 2.207 -0.061 -20.988 1.00 80.62 101 ALA A N 1
ATOM 801 C CA . ALA A 1 101 ? 0.980 -0.814 -21.278 1.00 80.62 101 ALA A CA 1
ATOM 802 C C . ALA A 1 101 ? 1.211 -2.261 -21.775 1.00 80.62 101 ALA A C 1
ATOM 804 O O . ALA A 1 101 ? 0.303 -3.090 -21.720 1.00 80.62 101 ALA A O 1
ATOM 805 N N . GLY A 1 102 ? 2.411 -2.565 -22.281 1.00 85.75 102 GLY A N 1
ATOM 806 C CA . GLY A 1 102 ? 2.809 -3.907 -22.711 1.00 85.75 102 GLY A CA 1
ATOM 807 C C . GLY A 1 102 ? 3.123 -4.874 -21.561 1.00 85.75 102 GLY A C 1
ATOM 808 O O . GLY A 1 102 ? 3.088 -6.087 -21.767 1.00 85.75 102 GLY A O 1
ATOM 809 N N . GLU A 1 103 ? 3.370 -4.374 -20.346 1.00 89.94 103 GLU A N 1
ATOM 810 C CA . GLU A 1 103 ? 3.733 -5.183 -19.178 1.00 89.94 103 GLU A CA 1
ATOM 811 C C . GLU A 1 103 ? 2.495 -5.763 -18.480 1.00 89.94 103 GLU A C 1
ATOM 813 O O . GLU A 1 103 ? 2.087 -5.365 -17.385 1.00 89.94 103 GLU A O 1
ATOM 818 N N . ILE A 1 104 ? 1.882 -6.763 -19.120 1.00 93.25 104 ILE A N 1
ATOM 819 C CA . ILE A 1 104 ? 0.612 -7.375 -18.688 1.00 93.25 104 ILE A CA 1
ATOM 820 C C . ILE A 1 104 ? 0.666 -7.847 -17.227 1.00 93.25 104 ILE A C 1
ATOM 822 O O . ILE 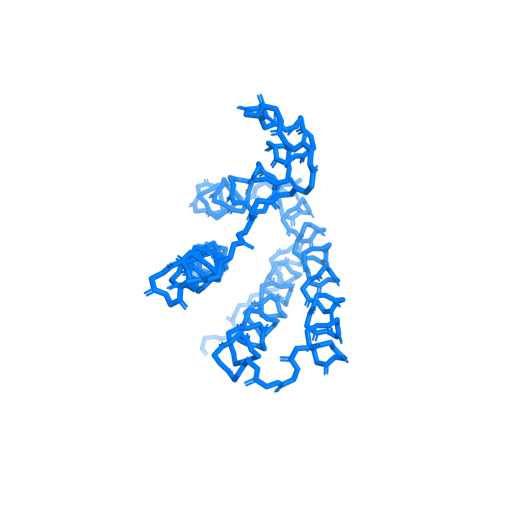A 1 104 ? -0.286 -7.642 -16.471 1.00 93.25 104 ILE A O 1
ATOM 826 N N . ARG A 1 105 ? 1.779 -8.463 -16.803 1.00 93.94 105 ARG A N 1
ATOM 827 C CA . ARG A 1 105 ? 1.944 -8.953 -15.422 1.00 93.94 105 ARG A CA 1
ATOM 828 C C . ARG A 1 105 ? 1.877 -7.807 -14.412 1.00 93.94 105 ARG A C 1
ATOM 830 O O . ARG A 1 105 ? 1.206 -7.944 -13.389 1.00 93.94 105 ARG A O 1
ATOM 837 N N . GLN A 1 106 ? 2.528 -6.683 -14.713 1.00 94.12 106 GLN A N 1
ATOM 838 C CA . GLN A 1 106 ? 2.513 -5.507 -13.849 1.00 94.12 106 GLN A CA 1
ATOM 839 C C . GLN A 1 106 ? 1.122 -4.875 -13.800 1.00 94.12 106 GLN A C 1
ATOM 841 O O . GLN A 1 106 ? 0.605 -4.631 -12.713 1.00 94.12 106 GLN A O 1
ATOM 846 N N . LEU A 1 107 ? 0.467 -4.697 -14.951 1.00 96.12 107 LEU A N 1
ATOM 847 C CA . LEU A 1 107 ? -0.878 -4.119 -15.016 1.00 96.12 107 LEU A CA 1
ATOM 848 C C . LEU A 1 107 ? -1.904 -4.914 -14.202 1.00 96.12 107 LEU A C 1
ATOM 850 O O . LEU A 1 107 ? -2.691 -4.333 -13.448 1.00 96.12 107 LEU A O 1
ATOM 854 N N . VAL A 1 108 ? -1.885 -6.244 -14.322 1.00 97.44 108 VAL A N 1
ATOM 855 C CA . VAL A 1 108 ? -2.790 -7.125 -13.570 1.00 97.44 108 VAL A CA 1
ATOM 856 C C . VAL A 1 108 ? -2.519 -7.021 -12.069 1.00 97.44 108 VAL A C 1
ATOM 858 O O . VAL A 1 108 ? -3.460 -6.866 -11.286 1.00 97.44 108 VAL A O 1
ATOM 861 N N . LEU A 1 109 ? -1.248 -7.051 -11.656 1.00 98.00 109 LEU A N 1
ATOM 862 C CA . LEU A 1 109 ? -0.876 -6.955 -10.247 1.00 98.00 109 LEU A CA 1
ATOM 863 C C . LEU A 1 109 ? -1.239 -5.593 -9.641 1.00 98.00 109 LEU A C 1
ATOM 865 O O . LEU A 1 109 ? -1.826 -5.547 -8.563 1.00 98.00 109 LEU A O 1
ATOM 869 N N . LEU A 1 110 ? -0.943 -4.488 -10.329 1.00 97.75 110 LEU A N 1
ATOM 870 C CA . LEU A 1 110 ? -1.255 -3.136 -9.859 1.00 97.75 110 LEU A CA 1
ATOM 871 C C . LEU A 1 110 ? -2.765 -2.892 -9.771 1.00 97.75 110 LEU A C 1
ATOM 873 O O . LEU A 1 110 ? -3.245 -2.287 -8.810 1.00 97.75 110 LEU A O 1
ATOM 877 N N . THR A 1 111 ? -3.536 -3.438 -10.714 1.00 98.19 111 THR A N 1
ATOM 878 C CA . THR A 1 111 ? -5.002 -3.425 -10.636 1.00 98.19 111 THR A CA 1
ATOM 879 C C . THR A 1 111 ? -5.493 -4.202 -9.412 1.00 98.19 111 THR A C 1
ATOM 881 O O . THR A 1 111 ? -6.348 -3.716 -8.669 1.00 98.19 111 THR A O 1
ATOM 884 N N . PHE A 1 112 ? -4.929 -5.385 -9.148 1.00 98.62 112 PHE A N 1
ATOM 885 C CA . PHE A 1 112 ? -5.265 -6.170 -7.959 1.00 98.62 112 PHE A CA 1
ATOM 886 C C . PHE A 1 112 ? -4.908 -5.434 -6.659 1.00 98.62 112 PHE A C 1
ATOM 888 O O . PHE A 1 112 ? -5.740 -5.355 -5.754 1.00 98.62 112 PHE A O 1
ATOM 895 N N . ILE A 1 113 ? -3.724 -4.819 -6.587 1.00 98.56 113 ILE A N 1
ATOM 896 C CA . ILE A 1 113 ? -3.296 -3.966 -5.469 1.00 98.56 113 ILE A CA 1
ATOM 897 C C . ILE A 1 113 ? -4.314 -2.850 -5.218 1.00 98.56 113 ILE A C 1
ATOM 899 O O . ILE A 1 113 ? -4.705 -2.625 -4.070 1.00 98.56 113 ILE A O 1
ATOM 903 N N . LEU A 1 114 ? -4.790 -2.177 -6.270 1.00 98.56 114 LEU A N 1
ATOM 904 C CA . LEU A 1 114 ? -5.785 -1.115 -6.139 1.00 98.56 114 LEU A CA 1
ATOM 905 C C . LEU A 1 114 ? -7.112 -1.646 -5.571 1.00 98.56 114 LEU A C 1
ATOM 907 O O . LEU A 1 114 ? -7.684 -1.024 -4.675 1.00 98.56 114 LEU A O 1
ATOM 911 N N . VAL A 1 115 ? -7.571 -2.821 -6.014 1.00 98.69 115 VAL A N 1
ATOM 912 C CA . VAL A 1 115 ? -8.770 -3.480 -5.462 1.00 98.69 115 VAL A CA 1
ATOM 913 C C . VAL A 1 115 ? -8.590 -3.813 -3.978 1.00 98.69 115 VAL A C 1
ATOM 915 O O . VAL A 1 115 ? -9.450 -3.466 -3.164 1.00 98.69 115 VAL A O 1
ATOM 918 N N . VAL A 1 116 ? -7.469 -4.439 -3.600 1.00 98.62 116 VAL A N 1
ATOM 919 C CA . VAL A 1 116 ? -7.149 -4.747 -2.194 1.00 98.62 116 VAL A CA 1
ATOM 920 C C . VAL A 1 116 ? -7.130 -3.467 -1.357 1.00 98.62 116 VAL A C 1
ATOM 922 O O . VAL A 1 116 ? -7.686 -3.433 -0.257 1.00 98.62 116 VAL A O 1
ATOM 925 N N . ASN A 1 117 ? -6.560 -2.387 -1.891 1.00 98.62 117 ASN A N 1
ATOM 926 C CA . ASN A 1 117 ? -6.494 -1.105 -1.205 1.00 98.62 117 ASN A CA 1
ATOM 927 C C . ASN A 1 117 ? -7.887 -0.473 -1.007 1.00 98.62 117 ASN A C 1
ATOM 929 O O . ASN A 1 117 ? -8.216 -0.049 0.101 1.00 98.62 117 ASN A O 1
ATOM 933 N N . ILE A 1 118 ? -8.766 -0.501 -2.016 1.00 98.62 118 ILE A N 1
ATOM 934 C CA . ILE A 1 118 ? -10.160 -0.034 -1.887 1.00 98.62 118 ILE A CA 1
ATOM 935 C C . ILE A 1 118 ? -10.901 -0.813 -0.790 1.00 98.62 118 ILE A C 1
ATOM 937 O O . ILE A 1 118 ? -11.615 -0.222 0.031 1.00 98.62 118 ILE A O 1
ATOM 941 N N . LEU A 1 119 ? -10.718 -2.136 -0.735 1.00 98.19 119 LEU A N 1
ATOM 942 C CA . LEU A 1 119 ? -11.292 -2.970 0.324 1.00 98.19 119 LEU A CA 1
ATOM 943 C C . LEU A 1 119 ? -10.738 -2.591 1.702 1.00 98.19 119 LEU A C 1
ATOM 945 O O . LEU A 1 119 ? -11.508 -2.491 2.661 1.00 98.19 119 LEU A O 1
ATOM 949 N N . LEU A 1 120 ? -9.436 -2.319 1.802 1.00 98.25 120 LEU A N 1
ATOM 950 C CA . LEU A 1 120 ? -8.792 -1.871 3.035 1.00 98.25 120 LEU A CA 1
ATOM 951 C C . LEU A 1 120 ? -9.332 -0.516 3.504 1.00 98.25 120 LEU A C 1
ATOM 953 O O . LEU A 1 120 ? -9.660 -0.366 4.682 1.00 98.25 120 LEU A O 1
ATOM 957 N N . ILE A 1 121 ? -9.496 0.454 2.601 1.00 98.44 121 ILE A N 1
ATOM 958 C CA . ILE A 1 121 ? -10.107 1.756 2.903 1.00 98.44 121 ILE A CA 1
ATOM 959 C C . ILE A 1 121 ? -11.530 1.553 3.428 1.00 98.44 121 ILE A C 1
ATOM 961 O O . ILE A 1 121 ? -11.899 2.111 4.463 1.00 98.44 121 ILE A O 1
ATOM 965 N N . LYS A 1 122 ? -12.340 0.724 2.757 1.00 97.19 122 LYS A N 1
ATOM 966 C CA . LYS A 1 122 ? -13.713 0.424 3.191 1.00 97.19 122 LYS A CA 1
ATOM 967 C C . LYS A 1 122 ? -13.735 -0.200 4.587 1.00 97.19 122 LYS A C 1
ATOM 969 O O . LYS A 1 122 ? -14.542 0.205 5.427 1.00 97.19 122 LYS A O 1
ATOM 974 N N . GLU A 1 123 ? -12.853 -1.156 4.847 1.00 95.75 123 GLU A N 1
ATOM 975 C CA . GLU A 1 123 ? -12.810 -1.887 6.109 1.00 95.75 123 GLU A CA 1
ATOM 976 C C . GLU A 1 123 ? -12.310 -1.013 7.270 1.00 95.75 123 GLU A C 1
ATOM 978 O O . GLU A 1 123 ? -12.936 -0.971 8.331 1.00 95.75 123 GLU A O 1
ATOM 983 N N . THR A 1 124 ? -11.241 -0.246 7.066 1.00 95.75 124 THR A N 1
ATOM 984 C CA . THR A 1 124 ? -10.707 0.688 8.073 1.00 95.75 124 THR A CA 1
ATOM 985 C C . THR A 1 124 ? -11.679 1.844 8.350 1.00 95.75 124 THR A C 1
ATOM 987 O O . THR A 1 124 ? -11.877 2.231 9.505 1.00 95.75 124 THR A O 1
ATOM 990 N N . ASN A 1 125 ? -12.395 2.331 7.328 1.00 95.69 125 ASN A N 1
ATOM 991 C CA . ASN A 1 125 ? -13.492 3.292 7.485 1.00 95.69 125 ASN A CA 1
ATOM 992 C C . ASN A 1 125 ? -14.645 2.723 8.322 1.00 95.69 125 ASN A C 1
ATOM 994 O O . ASN A 1 125 ? -15.237 3.422 9.147 1.00 95.69 125 ASN A O 1
ATOM 998 N N . ARG A 1 126 ? -14.974 1.447 8.108 1.00 91.69 126 ARG A N 1
ATOM 999 C CA . ARG A 1 126 ? -15.996 0.747 8.886 1.00 91.69 126 ARG A CA 1
ATOM 1000 C C . ARG A 1 126 ? -15.576 0.626 10.351 1.00 91.69 126 ARG A C 1
ATOM 1002 O O . ARG A 1 126 ? -16.362 0.973 11.233 1.00 91.69 126 ARG A O 1
ATOM 1009 N N . GLN A 1 127 ? -14.331 0.212 10.601 1.00 90.38 127 GLN A N 1
ATOM 1010 C CA . GLN A 1 127 ? -13.774 0.084 11.950 1.00 90.38 127 GLN A CA 1
ATOM 1011 C C . GLN A 1 127 ? -13.790 1.398 12.724 1.00 90.38 127 GLN A C 1
ATOM 1013 O O . GLN A 1 127 ? -14.287 1.428 13.850 1.00 90.38 127 GLN A O 1
ATOM 1018 N N . ARG A 1 128 ? -13.298 2.497 12.132 1.00 91.25 128 ARG A N 1
ATOM 1019 C CA . ARG A 1 128 ? -13.249 3.792 12.835 1.00 91.25 128 ARG A CA 1
ATOM 1020 C C . ARG A 1 128 ? -14.644 4.292 13.231 1.00 91.25 128 ARG A C 1
ATOM 1022 O O . ARG A 1 128 ? -14.798 4.879 14.303 1.00 91.25 128 ARG A O 1
ATOM 1029 N N . LYS A 1 129 ? -15.658 4.009 12.398 1.00 89.50 129 LYS A N 1
ATOM 1030 C CA . LYS A 1 129 ? -17.070 4.363 12.623 1.00 89.50 129 LYS A CA 1
ATOM 1031 C C . LYS A 1 129 ? -17.802 3.414 13.581 1.00 89.50 129 LYS A C 1
ATOM 1033 O O . LYS A 1 129 ? -18.908 3.734 13.991 1.00 89.50 129 LYS A O 1
ATOM 1038 N N . GLY A 1 130 ? -17.211 2.273 13.945 1.00 82.44 130 GLY A N 1
ATOM 1039 C CA . GLY A 1 130 ? -17.832 1.298 14.849 1.00 82.44 130 GLY A CA 1
ATOM 1040 C C . GLY A 1 130 ? -19.007 0.520 14.242 1.00 82.44 130 GLY A C 1
ATOM 1041 O O . GLY A 1 130 ? -19.853 0.031 14.981 1.00 82.44 130 GLY A O 1
ATOM 1042 N N . ILE A 1 131 ? -19.084 0.403 12.913 1.00 76.75 131 ILE A N 1
ATOM 1043 C CA . ILE A 1 131 ? -20.183 -0.300 12.232 1.00 76.75 131 ILE A CA 1
ATOM 1044 C C . ILE A 1 131 ? -19.941 -1.819 12.301 1.00 76.75 131 ILE A C 1
ATOM 1046 O O . ILE A 1 131 ? -18.899 -2.305 11.852 1.00 76.75 131 ILE A O 1
ATOM 1050 N N . ALA A 1 132 ? -20.901 -2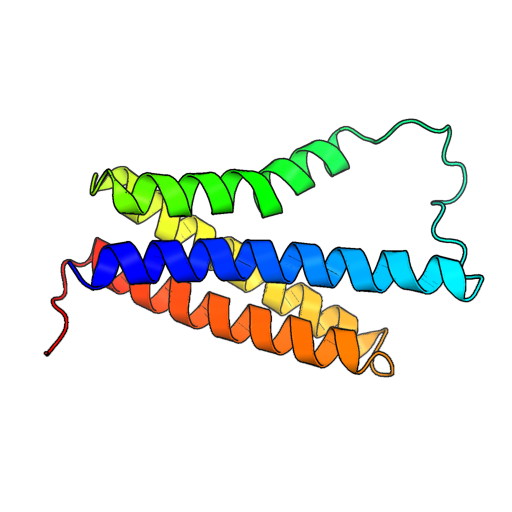.573 12.843 1.00 63.22 132 ALA A N 1
ATOM 1051 C CA . ALA A 1 132 ? -20.830 -4.032 12.943 1.00 63.22 132 ALA A CA 1
ATOM 1052 C C . ALA A 1 132 ? -20.952 -4.728 11.570 1.00 63.22 132 ALA A C 1
ATOM 1054 O O . ALA A 1 132 ? -21.518 -4.187 10.620 1.00 63.22 132 ALA A O 1
ATOM 1055 N N . VAL A 1 133 ? -20.407 -5.944 11.458 1.00 60.69 133 VAL A N 1
ATOM 1056 C CA . VAL A 1 133 ? -20.595 -6.805 10.278 1.00 60.69 133 VAL A CA 1
ATOM 1057 C C . VAL A 1 133 ? -21.959 -7.477 10.415 1.00 60.69 133 VAL A C 1
ATOM 1059 O O . VAL A 1 133 ? -22.168 -8.160 11.414 1.00 60.69 133 VAL A O 1
ATOM 1062 N N . ALA A 1 134 ? -22.868 -7.288 9.452 1.00 57.22 134 ALA A N 1
ATOM 1063 C CA . ALA A 1 134 ? -24.035 -8.161 9.335 1.00 57.22 134 ALA A CA 1
ATOM 1064 C C . ALA A 1 134 ? -23.511 -9.581 9.073 1.00 57.22 134 ALA A C 1
ATOM 1066 O O . ALA A 1 134 ? -22.743 -9.772 8.125 1.00 57.22 134 ALA A O 1
ATOM 1067 N N . GLY A 1 135 ? -23.795 -10.489 10.009 1.00 45.88 135 GLY A N 1
ATOM 1068 C CA . GLY A 1 135 ? -23.369 -11.888 9.964 1.00 45.88 135 GLY A CA 1
ATOM 1069 C C . GLY A 1 135 ? -24.046 -12.650 8.843 1.00 45.88 135 GLY A C 1
ATOM 1070 O O . GLY A 1 135 ? -25.213 -12.314 8.546 1.00 45.88 135 GLY A O 1
#